Protein AF-A0AAD8BLK5-F1 (afdb_monomer)

Sequence (125 aa):
MAVFIKQGLNSSINISFFTIAMSDMLRIVCIQWANICFNPYIDNAGAPIYFTDLYGITGALTSGFACRVTLWVIVYITAERCLCILFPLTIKNIITPIRSKIIIVMINAMNSLTLIPEYSTMYLT

pLDDT: mean 73.67, std 8.41, range [49.0, 87.31]

Solvent-accessible surface area (backbone atoms only — not comparable to full-atom values): 6921 Å² total; per-residue (Å²): 107,71,65,48,64,73,69,43,72,78,40,56,65,48,46,51,52,45,50,37,56,50,26,52,51,53,28,52,52,24,51,54,50,42,58,57,46,72,31,73,73,54,72,71,64,71,61,99,62,65,40,65,61,53,32,49,65,64,20,50,50,50,29,52,49,26,51,50,53,36,51,56,51,50,52,50,52,51,51,52,52,55,43,42,73,75,38,58,80,58,37,77,73,67,70,41,52,67,56,50,51,52,50,52,49,48,53,50,54,54,54,56,57,59,46,54,60,58,54,49,57,71,75,74,109

Radius of gyration: 18.88 Å; Cα contacts (8 Å, |Δi|>4): 81; chains: 1; bounding box: 43×29×54 Å

Organism: Biomphalaria pfeifferi (NCBI:txid112525)

Secondary structure (DSSP, 8-state):
-HHHHHT-TTSHHHHHHHHHHHHHHHHHHHHHHHHHHT-HHHHTTT-SS-HHHHHIIIIIHHHHHHHHHHHHHHHHHHHHHHHHHH-HHHHHHH--HHHHHHHHHHHHHHHHHHHHHHHHHHH--

Structure (mmCIF, N/CA/C/O backbone):
data_AF-A0AAD8BLK5-F1
#
_entry.id   AF-A0AAD8BLK5-F1
#
loop_
_atom_site.group_PDB
_atom_site.id
_atom_site.type_symbol
_atom_site.label_atom_id
_atom_site.label_alt_id
_atom_site.label_comp_id
_atom_site.label_asym_id
_atom_site.label_entity_id
_atom_site.label_seq_id
_atom_site.pdbx_PDB_ins_code
_atom_site.Cartn_x
_atom_site.Cartn_y
_atom_site.Cartn_z
_atom_site.occupancy
_atom_site.B_iso_or_equiv
_atom_site.auth_seq_id
_atom_site.auth_comp_id
_atom_site.auth_asym_id
_atom_site.auth_atom_id
_atom_site.pdbx_PDB_model_num
ATOM 1 N N . MET A 1 1 ? 4.068 -10.003 8.527 1.00 63.53 1 MET A N 1
ATOM 2 C CA . MET A 1 1 ? 2.727 -10.535 8.170 1.00 63.53 1 MET A CA 1
ATOM 3 C C . MET A 1 1 ? 2.309 -11.754 8.985 1.00 63.53 1 MET A C 1
ATOM 5 O O . MET A 1 1 ? 1.247 -11.695 9.588 1.00 63.53 1 MET A O 1
ATOM 9 N N . ALA A 1 2 ? 3.115 -12.825 9.056 1.00 74.81 2 ALA A N 1
ATOM 10 C CA . ALA A 1 2 ? 2.753 -14.061 9.773 1.00 74.81 2 ALA A CA 1
ATOM 11 C C . ALA A 1 2 ? 2.349 -13.840 11.245 1.00 74.81 2 ALA A C 1
ATOM 13 O O . ALA A 1 2 ? 1.409 -14.463 11.726 1.00 74.81 2 ALA A O 1
ATOM 14 N N . VAL A 1 3 ? 2.996 -12.895 11.937 1.00 78.00 3 VAL A N 1
ATOM 15 C CA . VAL A 1 3 ? 2.661 -12.521 13.323 1.00 78.00 3 VAL A CA 1
ATOM 16 C C . VAL A 1 3 ? 1.255 -11.917 13.439 1.00 78.00 3 VAL A C 1
ATOM 18 O O . VAL A 1 3 ? 0.513 -12.307 14.332 1.00 78.00 3 VAL A O 1
ATOM 21 N N . PHE A 1 4 ? 0.850 -11.043 12.510 1.00 71.19 4 PHE A N 1
ATOM 22 C CA . PHE A 1 4 ? -0.489 -10.431 12.506 1.00 71.19 4 PHE A CA 1
ATOM 23 C C . PHE A 1 4 ? -1.594 -11.443 12.189 1.00 71.19 4 PHE A C 1
ATOM 25 O O . PHE A 1 4 ? -2.674 -11.377 12.770 1.00 71.19 4 PHE A O 1
ATOM 32 N N . ILE A 1 5 ? -1.309 -12.413 11.313 1.00 70.81 5 ILE A N 1
ATOM 33 C CA . ILE A 1 5 ? -2.216 -13.538 11.045 1.00 70.81 5 ILE A CA 1
ATOM 34 C C . ILE A 1 5 ? -2.361 -14.394 12.311 1.00 70.81 5 ILE A C 1
ATOM 36 O O . ILE A 1 5 ? -3.472 -14.755 12.690 1.00 70.81 5 ILE A O 1
ATOM 40 N N . LYS A 1 6 ? -1.251 -14.653 13.014 1.00 74.69 6 LYS A N 1
ATOM 41 C CA . LYS A 1 6 ? -1.220 -15.456 14.245 1.00 74.69 6 LYS A CA 1
ATOM 42 C C . LYS A 1 6 ? -1.851 -14.750 15.456 1.00 74.69 6 LYS A C 1
ATOM 44 O O . LYS A 1 6 ? -2.404 -15.421 16.317 1.00 74.69 6 LYS A O 1
ATOM 49 N N . GLN A 1 7 ? -1.807 -13.417 15.516 1.00 71.81 7 GLN A N 1
ATOM 50 C CA . GLN A 1 7 ? -2.476 -12.598 16.541 1.00 71.81 7 GLN A CA 1
ATOM 51 C C . GLN A 1 7 ? -3.997 -12.494 16.352 1.00 71.81 7 GLN A C 1
ATOM 53 O O . GLN A 1 7 ? -4.692 -12.036 17.257 1.00 71.81 7 GLN A O 1
ATOM 58 N N . GLY A 1 8 ? -4.520 -12.912 15.197 1.00 62.94 8 GLY A N 1
ATOM 59 C CA . GLY A 1 8 ? -5.918 -12.739 14.835 1.00 62.94 8 GLY A CA 1
ATOM 60 C C . GLY A 1 8 ? -6.210 -11.307 14.379 1.00 62.94 8 GLY A C 1
ATOM 61 O O . GLY A 1 8 ? -5.940 -10.320 15.070 1.00 62.94 8 GLY A O 1
ATOM 62 N N . LEU A 1 9 ? -6.828 -11.185 13.204 1.00 64.56 9 LEU A N 1
ATOM 63 C CA . LEU A 1 9 ? -7.323 -9.930 12.621 1.00 64.56 9 LEU A CA 1
ATOM 64 C C . LEU A 1 9 ? -8.605 -9.441 13.331 1.00 64.56 9 LEU A C 1
ATOM 66 O O . LEU A 1 9 ? -9.556 -9.005 12.692 1.00 64.56 9 LEU A O 1
ATOM 70 N N . ASN A 1 10 ? -8.649 -9.556 14.658 1.00 63.22 10 ASN A N 1
ATOM 71 C CA . ASN A 1 10 ? -9.826 -9.261 15.478 1.00 63.22 10 ASN A CA 1
ATOM 72 C C . ASN A 1 10 ? -9.903 -7.795 15.926 1.00 63.22 10 ASN A C 1
ATOM 74 O O . ASN A 1 10 ? -10.942 -7.359 16.409 1.00 63.22 10 ASN A O 1
ATOM 78 N N . SER A 1 11 ? -8.825 -7.026 15.751 1.00 71.69 11 SER A N 1
ATOM 79 C CA . SER A 1 11 ? -8.777 -5.598 16.077 1.00 71.69 11 SER A CA 1
ATOM 80 C C . SER A 1 11 ? -8.580 -4.752 14.819 1.00 71.69 11 SER A C 1
ATOM 82 O O . SER A 1 11 ? -7.782 -5.119 13.951 1.00 71.69 11 SER A O 1
ATOM 84 N N . SER A 1 12 ? -9.271 -3.604 14.749 1.00 72.88 12 SER A N 1
ATOM 85 C CA . SER A 1 12 ? -9.146 -2.594 13.675 1.00 72.88 12 SER A CA 1
ATOM 86 C C . SER A 1 12 ? -7.677 -2.235 13.409 1.00 72.88 12 SER A C 1
ATOM 88 O O . SER A 1 12 ? -7.223 -2.197 12.263 1.00 72.88 12 SER A O 1
ATOM 90 N N . ILE A 1 13 ? -6.892 -2.105 14.482 1.00 78.31 13 ILE A N 1
ATOM 91 C CA . ILE A 1 13 ? -5.460 -1.790 14.444 1.00 78.31 13 ILE A CA 1
ATOM 92 C C . ILE A 1 13 ? -4.641 -2.901 13.783 1.00 78.31 13 ILE A C 1
ATOM 94 O O . ILE A 1 13 ? -3.807 -2.613 12.928 1.00 78.31 13 ILE A O 1
ATOM 98 N N . ASN A 1 14 ? -4.886 -4.168 14.131 1.00 80.12 14 ASN A N 1
ATOM 99 C CA . ASN A 1 14 ? -4.150 -5.291 13.542 1.00 80.12 14 ASN A CA 1
ATOM 100 C C . ASN A 1 14 ? -4.440 -5.424 12.044 1.00 80.12 14 ASN A C 1
ATOM 102 O O . ASN A 1 14 ? -3.525 -5.694 11.270 1.00 80.12 14 ASN A O 1
ATOM 106 N N . ILE A 1 15 ? -5.693 -5.202 11.626 1.00 80.06 15 ILE A N 1
ATOM 107 C CA . ILE A 1 15 ? -6.077 -5.193 10.206 1.00 80.06 15 ILE A CA 1
ATOM 108 C C . ILE A 1 15 ? -5.375 -4.048 9.470 1.00 80.06 15 ILE A C 1
ATOM 110 O O . ILE A 1 15 ? -4.824 -4.249 8.385 1.00 80.06 15 ILE A O 1
ATOM 114 N N . SER A 1 16 ? -5.361 -2.856 10.065 1.00 82.12 16 SER A N 1
ATOM 115 C CA . SER A 1 16 ? -4.750 -1.674 9.457 1.00 82.12 16 SER A CA 1
ATOM 116 C C . SER A 1 16 ? -3.229 -1.826 9.333 1.00 82.12 16 SER A C 1
ATOM 118 O O . SER A 1 16 ? -2.678 -1.603 8.257 1.00 82.12 16 SER A O 1
ATOM 120 N N . PHE A 1 17 ? -2.545 -2.319 10.372 1.00 82.12 17 PHE A N 1
ATOM 121 C CA . PHE A 1 17 ? -1.109 -2.616 10.308 1.00 82.12 17 PHE A CA 1
ATOM 122 C C . PHE A 1 17 ? -0.770 -3.736 9.328 1.00 82.12 17 PHE A C 1
ATOM 124 O O . PHE A 1 17 ? 0.234 -3.648 8.625 1.00 82.12 17 PHE A O 1
ATOM 131 N N . PHE A 1 18 ? -1.608 -4.769 9.238 1.00 83.50 18 PHE A N 1
ATOM 132 C CA . PHE A 1 18 ? -1.441 -5.807 8.226 1.00 83.50 18 PHE A CA 1
ATOM 133 C C . PHE A 1 18 ? -1.546 -5.230 6.806 1.00 83.50 18 PHE A C 1
ATOM 135 O O . PHE A 1 18 ? -0.726 -5.557 5.952 1.00 83.50 18 PHE A O 1
ATOM 142 N N . THR A 1 19 ? -2.506 -4.328 6.578 1.00 81.00 19 THR A N 1
ATOM 143 C CA . THR A 1 19 ? -2.719 -3.658 5.284 1.00 81.00 19 THR A CA 1
ATOM 144 C C . THR A 1 19 ? -1.536 -2.764 4.901 1.00 81.00 19 THR A C 1
ATOM 146 O O . THR A 1 19 ? -1.078 -2.811 3.758 1.00 81.00 19 THR A O 1
ATOM 149 N N . ILE A 1 20 ? -0.990 -2.001 5.856 1.00 85.00 20 ILE A N 1
ATOM 150 C CA . ILE A 1 20 ? 0.228 -1.198 5.649 1.00 85.00 20 ILE A CA 1
ATOM 151 C C . ILE A 1 20 ? 1.408 -2.105 5.301 1.00 85.00 20 ILE A C 1
ATOM 153 O O . ILE A 1 20 ? 2.041 -1.913 4.268 1.00 85.00 20 ILE A O 1
ATOM 157 N N . ALA A 1 21 ? 1.650 -3.153 6.095 1.00 86.81 21 ALA A N 1
ATOM 158 C CA . ALA A 1 21 ? 2.750 -4.082 5.846 1.00 86.81 21 ALA A CA 1
ATOM 159 C C . ALA A 1 21 ? 2.645 -4.763 4.468 1.00 86.81 21 ALA A C 1
ATOM 161 O O . ALA A 1 21 ? 3.662 -5.062 3.845 1.00 86.81 21 ALA A O 1
ATOM 162 N N . MET A 1 22 ? 1.423 -5.007 3.984 1.00 85.31 22 MET A N 1
ATOM 163 C CA . MET A 1 22 ? 1.182 -5.541 2.643 1.00 85.31 22 MET A CA 1
ATOM 164 C C . MET A 1 22 ? 1.475 -4.549 1.532 1.00 85.31 22 MET A C 1
ATOM 166 O O . MET A 1 22 ? 2.121 -4.913 0.550 1.00 85.31 22 MET A O 1
ATOM 170 N N . SER A 1 23 ? 1.072 -3.299 1.720 1.00 83.94 23 SER A N 1
ATOM 171 C CA . SER A 1 23 ? 1.349 -2.221 0.774 1.00 83.94 23 SER A CA 1
ATOM 172 C C . SER A 1 23 ? 2.855 -1.932 0.685 1.00 83.94 23 SER A C 1
ATOM 174 O O . SER A 1 23 ? 3.397 -1.815 -0.413 1.00 83.94 23 SER A O 1
ATOM 176 N N . ASP A 1 24 ? 3.565 -1.925 1.816 1.00 86.50 24 ASP A N 1
ATOM 177 C CA . ASP A 1 24 ? 5.020 -1.726 1.847 1.00 86.50 24 ASP A CA 1
ATOM 178 C C . ASP A 1 24 ? 5.786 -2.876 1.187 1.00 86.50 24 ASP A C 1
ATOM 180 O O . ASP A 1 24 ? 6.725 -2.641 0.426 1.00 86.50 24 ASP A O 1
ATOM 184 N N . MET A 1 25 ? 5.371 -4.125 1.416 1.00 87.31 25 MET A N 1
ATOM 185 C CA . MET A 1 25 ? 5.989 -5.274 0.752 1.00 87.31 25 MET A CA 1
ATOM 186 C C . MET A 1 25 ? 5.813 -5.197 -0.770 1.00 87.31 25 MET A C 1
ATOM 188 O O . MET A 1 25 ? 6.781 -5.390 -1.505 1.00 87.31 25 MET A O 1
ATOM 192 N N . LEU A 1 26 ? 4.609 -4.856 -1.243 1.00 84.88 26 LEU A N 1
ATOM 193 C CA . LEU A 1 26 ? 4.339 -4.658 -2.669 1.00 84.88 26 LEU A CA 1
ATOM 194 C C . LEU A 1 26 ? 5.226 -3.554 -3.257 1.00 84.88 26 LEU A C 1
ATOM 196 O O . LEU A 1 26 ? 5.813 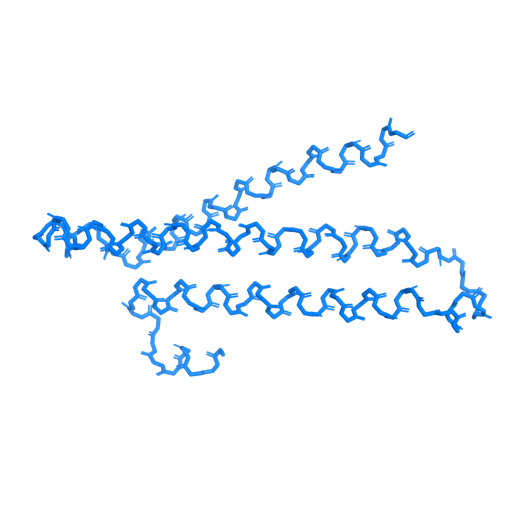-3.729 -4.325 1.00 84.88 26 LEU A O 1
ATOM 200 N N . ARG A 1 27 ? 5.384 -2.441 -2.537 1.00 82.38 27 ARG A N 1
ATOM 201 C CA . ARG A 1 27 ? 6.252 -1.336 -2.946 1.00 82.38 27 ARG A CA 1
ATOM 202 C C . ARG A 1 27 ? 7.718 -1.767 -3.054 1.00 82.38 27 ARG A C 1
ATOM 204 O O . ARG A 1 27 ? 8.369 -1.415 -4.034 1.00 82.38 27 ARG A O 1
ATOM 211 N N . ILE A 1 28 ? 8.234 -2.536 -2.093 1.00 86.94 28 ILE A N 1
ATOM 212 C CA . ILE A 1 28 ? 9.609 -3.062 -2.145 1.00 86.94 28 ILE A CA 1
ATOM 213 C C . ILE A 1 28 ? 9.793 -3.955 -3.374 1.00 86.94 28 ILE A C 1
ATOM 215 O O . ILE A 1 28 ? 10.777 -3.793 -4.090 1.00 86.94 28 ILE A O 1
ATOM 219 N N . VAL A 1 29 ? 8.840 -4.846 -3.662 1.00 86.62 29 VAL A N 1
ATOM 220 C CA . VAL A 1 29 ? 8.885 -5.705 -4.858 1.00 86.62 29 VAL A CA 1
ATOM 221 C 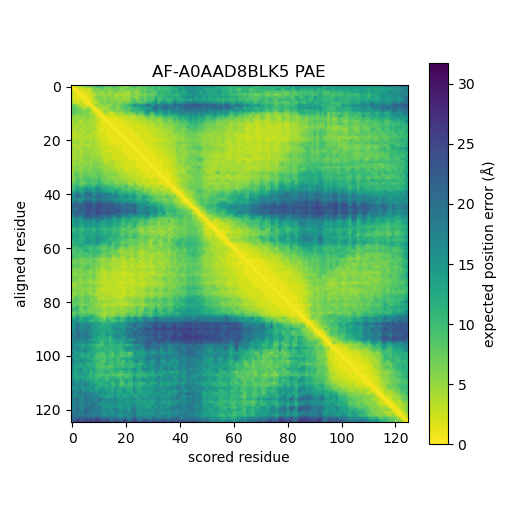C . VAL A 1 29 ? 8.900 -4.868 -6.142 1.00 86.62 29 VAL A C 1
ATOM 223 O O . VAL A 1 29 ? 9.719 -5.125 -7.020 1.00 86.62 29 VAL A O 1
ATOM 226 N N . CYS A 1 30 ? 8.076 -3.819 -6.231 1.00 83.69 30 CYS A N 1
ATOM 227 C CA . CYS A 1 30 ? 8.066 -2.908 -7.384 1.00 83.69 30 CYS A CA 1
ATOM 228 C C . CYS A 1 30 ? 9.394 -2.153 -7.549 1.00 83.69 30 CYS A C 1
ATOM 230 O O . CYS A 1 30 ? 9.860 -1.950 -8.665 1.00 83.69 30 CYS A O 1
ATOM 232 N N . ILE A 1 31 ? 10.033 -1.760 -6.445 1.00 83.00 31 ILE A N 1
ATOM 233 C CA . ILE A 1 31 ? 11.348 -1.107 -6.468 1.00 83.00 31 ILE A CA 1
ATOM 234 C C . ILE A 1 31 ? 12.440 -2.092 -6.898 1.00 83.00 31 ILE A C 1
ATOM 236 O O . ILE A 1 31 ? 13.325 -1.729 -7.668 1.00 83.00 31 ILE A O 1
ATOM 240 N N . GLN A 1 32 ? 12.396 -3.347 -6.450 1.00 84.88 32 GLN A N 1
ATOM 241 C CA . GLN A 1 32 ? 13.327 -4.374 -6.932 1.00 84.88 32 GLN A CA 1
ATOM 242 C C . GLN A 1 32 ? 13.131 -4.642 -8.428 1.00 84.88 32 GLN A C 1
ATOM 244 O O . GLN A 1 32 ? 14.106 -4.740 -9.167 1.00 84.88 32 GLN A O 1
ATOM 249 N N . TRP A 1 33 ? 11.882 -4.651 -8.894 1.00 82.81 33 TRP A N 1
ATOM 250 C CA . TRP A 1 33 ? 11.568 -4.714 -10.318 1.00 82.81 33 TRP A CA 1
ATOM 251 C C . TRP A 1 33 ? 12.134 -3.520 -11.102 1.00 82.81 33 TRP A C 1
ATOM 253 O O . TRP A 1 33 ? 12.688 -3.716 -12.180 1.00 82.81 33 TRP A O 1
ATOM 263 N N . ALA A 1 34 ? 12.101 -2.309 -10.531 1.00 79.94 34 ALA A N 1
ATOM 264 C CA . ALA A 1 34 ? 12.761 -1.131 -11.103 1.00 79.94 34 ALA A CA 1
ATOM 265 C C . ALA A 1 34 ? 14.264 -1.357 -11.301 1.00 79.94 34 ALA A C 1
ATOM 267 O O . ALA A 1 34 ? 14.797 -1.097 -12.373 1.00 79.94 34 ALA A O 1
ATOM 268 N N . ASN A 1 35 ? 14.942 -1.877 -10.274 1.00 81.19 35 ASN A N 1
ATOM 269 C CA . ASN A 1 35 ? 16.382 -2.137 -10.329 1.00 81.19 35 ASN A CA 1
ATOM 270 C C . ASN A 1 35 ? 16.743 -3.150 -11.422 1.00 81.19 35 ASN A C 1
ATOM 272 O O . ASN A 1 35 ? 17.803 -3.037 -12.027 1.00 81.19 35 ASN A O 1
ATOM 276 N N . ILE A 1 36 ? 15.860 -4.117 -11.690 1.00 80.56 36 ILE A N 1
ATOM 277 C CA . ILE A 1 36 ? 16.017 -5.052 -12.806 1.00 80.56 36 ILE A CA 1
ATOM 278 C C . ILE A 1 36 ? 15.797 -4.314 -14.132 1.00 80.56 36 ILE A C 1
ATOM 280 O O . ILE A 1 36 ? 16.665 -4.371 -14.992 1.00 80.56 36 ILE A O 1
ATOM 284 N N . CYS A 1 37 ? 14.698 -3.572 -14.290 1.00 75.75 37 CYS A N 1
ATOM 285 C CA . CYS A 1 37 ? 14.360 -2.892 -15.548 1.00 75.75 37 CYS A CA 1
ATOM 286 C C . CYS A 1 37 ? 15.372 -1.815 -15.969 1.00 75.75 37 CYS A C 1
ATOM 288 O O . CYS A 1 37 ? 15.610 -1.650 -17.158 1.00 75.75 37 CYS A O 1
ATOM 290 N N . PHE A 1 38 ? 15.983 -1.105 -15.017 1.00 74.69 38 PHE A N 1
ATOM 291 C CA . PHE A 1 38 ? 17.012 -0.087 -15.281 1.00 74.69 38 PHE A CA 1
ATOM 292 C C . PHE A 1 38 ? 18.440 -0.650 -15.314 1.00 74.69 38 PHE A C 1
ATOM 294 O O . PHE A 1 38 ? 19.411 0.109 -15.330 1.00 74.69 38 PHE A O 1
ATOM 301 N N . ASN A 1 39 ? 18.601 -1.973 -15.291 1.00 78.19 39 ASN A N 1
ATOM 302 C CA . ASN A 1 39 ? 19.916 -2.589 -15.331 1.00 78.19 39 ASN A CA 1
ATOM 303 C C . ASN A 1 39 ? 20.506 -2.522 -16.759 1.00 78.19 39 ASN A C 1
ATOM 305 O O . ASN A 1 39 ? 19.943 -3.133 -17.672 1.00 78.19 39 ASN A O 1
ATOM 309 N N . PRO A 1 40 ? 21.676 -1.882 -16.971 1.00 71.56 40 PRO A N 1
ATOM 310 C CA . PRO A 1 40 ? 22.284 -1.720 -18.297 1.00 71.56 40 PRO A CA 1
ATOM 311 C C . PRO A 1 40 ? 22.643 -3.042 -18.993 1.00 71.56 40 PRO A C 1
ATOM 313 O O . PRO A 1 40 ? 22.811 -3.079 -20.209 1.00 71.56 40 PRO A O 1
ATOM 316 N N . TYR A 1 41 ? 22.755 -4.154 -18.259 1.00 70.25 41 TYR A N 1
ATOM 317 C CA . TYR A 1 41 ? 22.988 -5.471 -18.863 1.00 70.25 41 TYR A CA 1
ATOM 318 C C . TYR A 1 41 ? 21.761 -6.025 -19.601 1.00 70.25 41 TYR A C 1
ATOM 320 O O . TYR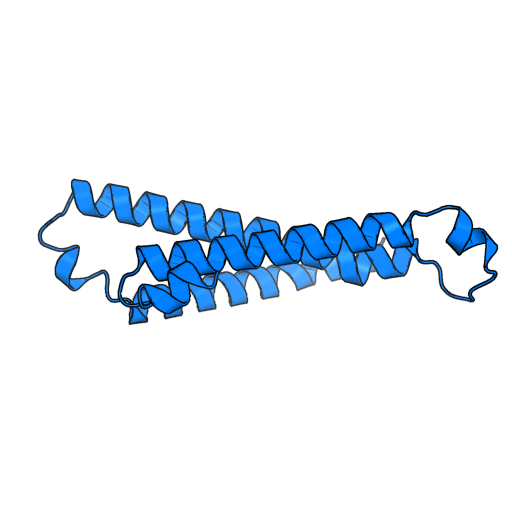 A 1 41 ? 21.917 -6.884 -20.466 1.00 70.25 41 TYR A O 1
ATOM 328 N N . ILE A 1 42 ? 20.558 -5.539 -19.284 1.00 67.62 42 ILE A N 1
ATOM 329 C CA . ILE A 1 42 ? 19.308 -6.012 -19.890 1.00 67.62 42 ILE A CA 1
ATOM 330 C C . ILE A 1 42 ? 19.028 -5.291 -21.214 1.00 67.62 42 ILE A C 1
ATOM 332 O O . ILE A 1 42 ? 18.604 -5.937 -22.170 1.00 67.62 42 ILE A O 1
ATOM 336 N N . ASP A 1 43 ? 19.374 -4.007 -21.324 1.00 63.69 43 ASP A N 1
ATOM 337 C CA . ASP A 1 43 ? 19.337 -3.279 -22.605 1.00 63.69 43 ASP A CA 1
ATOM 338 C C . ASP A 1 43 ? 20.281 -3.901 -23.646 1.00 63.69 43 ASP A C 1
ATOM 340 O O . ASP A 1 43 ? 19.974 -3.963 -24.835 1.00 63.69 43 ASP A O 1
ATOM 344 N N . ASN A 1 44 ? 21.408 -4.456 -23.192 1.00 64.12 44 ASN A N 1
ATOM 345 C CA . ASN A 1 44 ? 22.356 -5.167 -24.050 1.00 64.12 44 ASN A CA 1
ATOM 346 C C . ASN A 1 44 ? 21.892 -6.582 -24.453 1.00 64.12 44 ASN A C 1
ATOM 348 O O . ASN A 1 44 ? 22.529 -7.209 -25.297 1.00 64.12 44 ASN A O 1
ATOM 352 N N . ALA A 1 45 ? 20.799 -7.100 -23.879 1.00 66.00 45 ALA A N 1
ATOM 353 C CA . ALA A 1 45 ? 20.290 -8.443 -24.172 1.00 66.00 45 ALA A CA 1
ATOM 354 C C . ALA A 1 45 ? 19.461 -8.520 -25.472 1.00 66.00 45 ALA A C 1
ATOM 356 O O . ALA A 1 45 ? 19.014 -9.604 -25.844 1.00 66.00 45 ALA A O 1
ATOM 357 N N . GLY A 1 46 ? 19.253 -7.396 -26.174 1.00 63.88 46 GLY A N 1
ATOM 358 C CA . GLY A 1 46 ? 18.574 -7.363 -27.476 1.00 63.88 46 GLY A CA 1
ATOM 359 C C . GLY A 1 46 ? 17.084 -7.717 -27.418 1.00 63.88 46 GLY A C 1
ATOM 360 O O . GLY A 1 46 ? 16.516 -8.168 -28.413 1.00 63.88 46 GLY A O 1
ATOM 361 N N . ALA A 1 47 ? 16.446 -7.557 -26.256 1.00 68.19 47 ALA A N 1
ATOM 362 C CA . ALA A 1 47 ? 15.022 -7.821 -26.112 1.00 68.19 47 ALA A CA 1
ATOM 363 C C . ALA A 1 47 ? 14.194 -6.804 -26.927 1.00 68.19 47 ALA A C 1
ATOM 365 O O . ALA A 1 47 ? 14.508 -5.615 -26.920 1.00 68.19 47 ALA A O 1
ATOM 366 N N . PRO A 1 48 ? 13.094 -7.224 -27.577 1.00 65.69 48 PRO A N 1
ATOM 367 C CA . PRO A 1 48 ? 12.252 -6.347 -28.396 1.00 65.69 48 PRO A CA 1
ATOM 368 C C . PRO A 1 48 ? 11.358 -5.398 -27.574 1.00 65.69 48 PRO A C 1
ATOM 370 O O . PRO A 1 48 ? 10.420 -4.820 -28.118 1.00 65.69 48 PRO A O 1
ATOM 373 N N . ILE A 1 49 ? 11.591 -5.273 -26.263 1.00 64.75 49 ILE A N 1
ATOM 374 C CA . ILE A 1 49 ? 10.724 -4.541 -25.339 1.00 64.75 49 ILE A CA 1
ATOM 375 C C . ILE A 1 49 ? 11.559 -3.521 -24.570 1.00 64.75 49 ILE A C 1
ATOM 377 O O . ILE A 1 49 ? 12.538 -3.887 -23.922 1.00 64.75 49 ILE A O 1
ATOM 381 N N . TYR A 1 50 ? 11.140 -2.256 -24.599 1.00 70.62 50 TYR A N 1
ATOM 382 C CA . TYR A 1 50 ? 11.724 -1.209 -23.768 1.00 70.62 50 TYR A CA 1
ATOM 383 C C . TYR A 1 50 ? 11.328 -1.445 -22.306 1.00 70.62 50 TYR A C 1
ATOM 385 O O . TYR A 1 50 ? 10.180 -1.233 -21.905 1.00 70.62 50 TYR A O 1
ATOM 393 N N . PHE A 1 51 ? 12.281 -1.908 -21.494 1.00 71.31 51 PHE A N 1
ATOM 394 C CA . PHE A 1 51 ? 12.049 -2.209 -20.076 1.00 71.31 51 PHE A CA 1
ATOM 395 C C . PHE A 1 51 ? 11.625 -0.976 -19.267 1.00 71.31 51 PHE A C 1
ATOM 397 O O . PHE A 1 51 ? 10.914 -1.111 -18.272 1.00 71.31 51 PHE A O 1
ATOM 404 N N . THR A 1 52 ? 11.983 0.223 -19.728 1.00 68.19 52 THR A N 1
ATOM 405 C CA . THR A 1 52 ? 11.559 1.505 -19.151 1.00 68.19 52 THR A CA 1
ATOM 406 C C . THR A 1 52 ? 10.043 1.712 -19.228 1.00 68.19 52 THR A C 1
ATOM 408 O O . THR A 1 52 ? 9.428 2.070 -18.223 1.00 68.19 52 THR A O 1
ATOM 411 N N . ASP A 1 53 ? 9.416 1.412 -20.370 1.00 69.88 53 ASP A N 1
ATOM 412 C CA . ASP A 1 53 ? 7.960 1.537 -20.546 1.00 69.88 53 ASP A CA 1
ATOM 413 C C . ASP A 1 53 ? 7.214 0.445 -19.776 1.00 69.88 53 ASP A C 1
ATOM 415 O O . ASP A 1 53 ? 6.210 0.700 -19.104 1.00 69.88 53 ASP A O 1
ATOM 419 N N . LEU A 1 54 ? 7.764 -0.775 -19.793 1.00 72.94 54 LEU A N 1
ATOM 420 C CA . LEU A 1 54 ? 7.286 -1.880 -18.964 1.00 72.94 54 LEU A CA 1
ATOM 421 C C . LEU A 1 54 ? 7.292 -1.491 -17.484 1.00 72.94 54 LEU A C 1
ATOM 423 O O . LEU A 1 54 ? 6.310 -1.739 -16.782 1.00 72.94 54 LEU A O 1
ATOM 427 N N . TYR A 1 55 ? 8.359 -0.851 -17.004 1.00 75.31 55 TYR A N 1
ATOM 428 C CA . TYR A 1 55 ? 8.449 -0.370 -15.632 1.00 75.31 55 TYR A CA 1
ATOM 429 C C . TYR A 1 55 ? 7.452 0.755 -15.336 1.00 75.31 55 TYR A C 1
ATOM 431 O O . TYR A 1 55 ? 6.850 0.746 -14.261 1.00 75.31 55 TYR A O 1
ATOM 439 N N . GLY A 1 56 ? 7.228 1.685 -16.268 1.00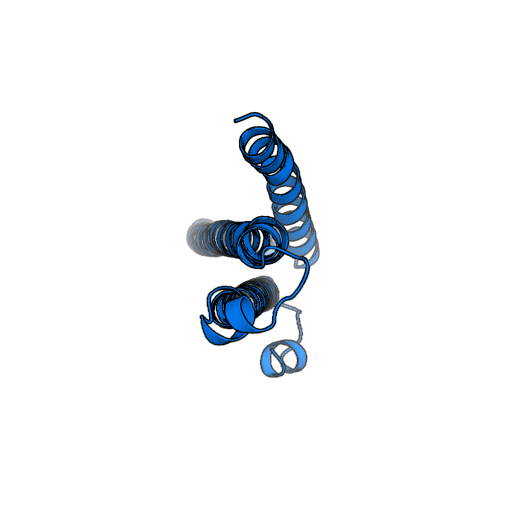 69.75 56 GLY A N 1
ATOM 440 C CA . GLY A 1 56 ? 6.225 2.741 -16.117 1.00 69.75 56 GLY A CA 1
ATOM 441 C C . GLY A 1 56 ? 4.846 2.172 -15.769 1.00 69.75 56 GLY A C 1
ATOM 442 O O . GLY A 1 56 ? 4.235 2.569 -14.775 1.00 69.75 56 GLY A O 1
ATOM 443 N N . ILE A 1 57 ? 4.418 1.151 -16.515 1.00 68.44 57 ILE A N 1
ATOM 444 C CA . ILE A 1 57 ? 3.109 0.507 -16.346 1.00 68.44 57 ILE A CA 1
ATOM 445 C C . ILE A 1 57 ? 3.082 -0.415 -15.120 1.00 68.44 57 ILE A C 1
ATOM 447 O O . ILE A 1 57 ? 2.144 -0.388 -14.327 1.00 68.44 57 ILE A O 1
ATOM 451 N N . THR A 1 58 ? 4.107 -1.253 -14.951 1.00 71.69 58 THR A N 1
ATOM 452 C CA . THR A 1 58 ? 4.070 -2.353 -13.970 1.00 71.69 58 THR A CA 1
ATOM 453 C C . THR A 1 58 ? 4.649 -1.990 -12.606 1.00 71.69 58 THR A C 1
ATOM 455 O O . THR A 1 58 ? 4.181 -2.501 -11.589 1.00 71.69 58 THR A O 1
ATOM 458 N N . GLY A 1 59 ? 5.645 -1.106 -12.552 1.00 72.75 59 GLY A N 1
ATOM 459 C CA . GLY A 1 59 ? 6.375 -0.755 -11.334 1.00 72.75 59 GLY A CA 1
ATOM 460 C C . GLY A 1 59 ? 6.044 0.635 -10.796 1.00 72.75 59 GLY A C 1
ATOM 461 O O . GLY A 1 59 ? 5.748 0.776 -9.606 1.00 72.75 59 GLY A O 1
ATOM 462 N N . ALA A 1 60 ? 6.058 1.665 -11.644 1.00 72.50 60 ALA A N 1
ATOM 463 C CA . ALA A 1 60 ? 5.846 3.046 -11.207 1.00 72.50 60 ALA A CA 1
ATOM 464 C C . ALA A 1 60 ? 4.397 3.284 -10.747 1.00 72.50 60 ALA A C 1
ATOM 466 O O . ALA A 1 60 ? 4.176 3.742 -9.625 1.00 72.50 60 ALA A O 1
ATOM 467 N N . LEU A 1 61 ? 3.413 2.871 -11.549 1.00 72.38 61 LEU A N 1
ATOM 468 C CA . LEU A 1 61 ? 1.992 2.963 -11.193 1.00 72.38 61 LEU A CA 1
ATOM 469 C C . LEU A 1 61 ? 1.648 2.122 -9.954 1.00 72.38 61 LEU A C 1
ATOM 471 O O . LEU A 1 61 ? 1.017 2.613 -9.016 1.00 72.38 61 LEU A O 1
ATOM 475 N N . THR A 1 62 ? 2.129 0.878 -9.893 1.00 75.88 62 THR A N 1
ATOM 476 C CA . THR A 1 62 ? 1.870 -0.029 -8.761 1.00 75.88 62 THR A CA 1
ATOM 477 C C . THR A 1 62 ? 2.498 0.473 -7.457 1.00 75.88 62 THR A C 1
ATOM 479 O O . THR A 1 62 ? 1.869 0.414 -6.398 1.00 75.88 62 THR A O 1
ATOM 482 N N . SER A 1 63 ? 3.719 1.016 -7.506 1.00 77.50 63 SER A N 1
ATOM 483 C CA . SER A 1 63 ? 4.385 1.582 -6.323 1.00 77.50 63 SER A CA 1
ATOM 484 C C . SER A 1 63 ? 3.750 2.897 -5.858 1.00 77.50 63 SER A C 1
ATOM 486 O O . SER A 1 63 ? 3.603 3.109 -4.650 1.00 77.50 63 SER A O 1
ATOM 488 N N . GLY A 1 64 ? 3.315 3.748 -6.793 1.00 75.94 64 GLY A N 1
ATOM 489 C CA . GLY A 1 64 ? 2.551 4.962 -6.506 1.00 75.94 64 GLY A CA 1
ATOM 490 C C . GLY A 1 64 ? 1.215 4.645 -5.834 1.00 75.94 64 GLY A C 1
ATOM 491 O O . GLY A 1 64 ? 0.894 5.216 -4.790 1.00 75.94 64 GLY A O 1
ATOM 492 N N . PHE A 1 65 ? 0.482 3.665 -6.364 1.00 76.50 65 PHE A N 1
ATOM 493 C CA . PHE A 1 65 ? -0.755 3.164 -5.771 1.00 76.50 65 PHE A CA 1
ATOM 494 C C . PHE A 1 65 ? -0.541 2.632 -4.349 1.00 76.50 65 PHE A C 1
ATOM 496 O O . PHE A 1 65 ? -1.229 3.060 -3.420 1.00 76.50 65 PHE A O 1
ATOM 503 N N . ALA A 1 66 ? 0.456 1.763 -4.152 1.00 77.69 66 ALA A N 1
ATOM 504 C CA . ALA A 1 66 ? 0.784 1.211 -2.839 1.00 77.69 66 ALA A CA 1
ATOM 505 C C . ALA A 1 66 ? 1.119 2.312 -1.815 1.00 77.69 66 ALA A C 1
ATOM 507 O O . ALA A 1 66 ? 0.655 2.267 -0.677 1.00 77.69 66 ALA A O 1
ATOM 508 N N . CYS A 1 67 ? 1.861 3.345 -2.231 1.00 80.56 67 CYS A N 1
ATOM 509 C CA . CYS A 1 67 ? 2.182 4.497 -1.389 1.00 80.56 67 CYS A CA 1
ATOM 510 C C . CYS A 1 67 ? 0.922 5.260 -0.946 1.00 80.56 67 CYS A C 1
ATOM 512 O O . CYS A 1 67 ? 0.758 5.570 0.237 1.00 80.56 67 CYS A O 1
ATOM 514 N N . ARG A 1 68 ? 0.000 5.528 -1.880 1.00 80.56 68 ARG A N 1
ATOM 515 C CA . ARG A 1 68 ? -1.251 6.236 -1.577 1.00 80.56 68 ARG A CA 1
ATOM 516 C C . ARG A 1 68 ? -2.129 5.438 -0.618 1.00 80.56 68 ARG A C 1
ATOM 518 O O . ARG A 1 68 ? -2.643 6.010 0.341 1.00 80.56 68 ARG A O 1
ATOM 525 N N . VAL A 1 69 ? -2.261 4.127 -0.828 1.00 79.00 69 VAL A N 1
ATOM 526 C CA . VAL A 1 69 ? -3.014 3.248 0.079 1.00 79.00 69 VAL A CA 1
ATOM 527 C C . VAL A 1 69 ? -2.438 3.315 1.495 1.00 79.00 69 VAL A C 1
ATOM 529 O O . VAL A 1 69 ? -3.195 3.537 2.440 1.00 79.00 69 VAL A O 1
ATOM 532 N N . THR A 1 70 ? -1.113 3.223 1.656 1.00 83.94 70 THR A N 1
ATOM 533 C CA . THR A 1 70 ? -0.459 3.357 2.968 1.00 83.94 70 THR A CA 1
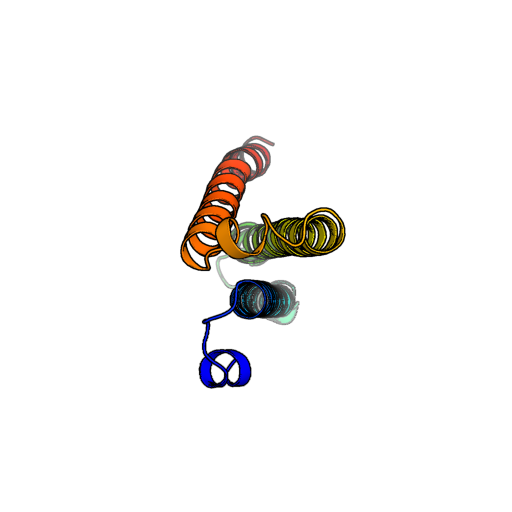ATOM 534 C C . THR A 1 70 ? -0.786 4.693 3.641 1.00 83.94 70 THR A C 1
ATOM 536 O O . THR A 1 70 ? -1.159 4.706 4.814 1.00 83.94 70 THR A O 1
ATOM 539 N N . LEU A 1 71 ? -0.719 5.813 2.912 1.00 84.12 71 LEU A N 1
ATOM 540 C CA . LEU A 1 71 ? -1.025 7.143 3.457 1.00 84.12 71 LEU A CA 1
ATOM 541 C C . LEU A 1 71 ? -2.466 7.247 3.970 1.00 84.12 71 LEU A C 1
ATOM 543 O O . LEU A 1 71 ? -2.688 7.680 5.101 1.00 84.12 71 LEU A O 1
ATOM 547 N N . TRP A 1 72 ? -3.445 6.807 3.178 1.00 82.50 72 TRP A N 1
ATOM 548 C CA . TRP A 1 72 ? -4.853 6.839 3.582 1.00 82.50 72 TRP A CA 1
ATOM 549 C C . TRP A 1 72 ? -5.136 5.940 4.789 1.00 82.50 72 TRP A C 1
ATOM 551 O O . TRP A 1 72 ? -5.903 6.322 5.675 1.00 82.50 72 TRP A O 1
ATOM 561 N N . VAL A 1 73 ? -4.486 4.776 4.872 1.00 82.50 73 VAL A N 1
ATOM 562 C CA . VAL A 1 73 ? -4.608 3.890 6.038 1.00 82.50 73 VAL A CA 1
ATOM 563 C C . VAL A 1 73 ? -3.975 4.525 7.283 1.00 82.50 73 VAL A C 1
ATOM 565 O O . VAL A 1 73 ? -4.556 4.438 8.361 1.00 82.50 73 VAL A O 1
ATOM 568 N N . ILE A 1 74 ? -2.844 5.231 7.165 1.00 86.06 74 ILE A N 1
ATOM 569 C CA . ILE A 1 74 ? -2.233 5.966 8.289 1.00 86.06 74 ILE A CA 1
ATOM 570 C C . ILE A 1 74 ? -3.151 7.088 8.785 1.00 86.06 74 ILE A C 1
ATOM 572 O O . ILE A 1 74 ? -3.341 7.233 9.996 1.00 86.06 74 ILE A O 1
ATOM 576 N N . VAL A 1 75 ? -3.752 7.859 7.873 1.00 85.56 75 VAL A N 1
ATOM 577 C CA . VAL A 1 75 ? -4.731 8.900 8.228 1.00 85.56 75 VAL A CA 1
ATOM 578 C C . VAL A 1 75 ? -5.909 8.280 8.979 1.00 85.56 75 VAL A C 1
ATOM 580 O O . VAL A 1 75 ? -6.291 8.784 10.034 1.00 85.56 75 VAL A O 1
ATOM 583 N N . TYR A 1 76 ? -6.429 7.148 8.495 1.00 82.44 76 TYR A N 1
ATOM 584 C CA . TYR A 1 76 ? -7.504 6.413 9.159 1.00 82.44 76 TYR A CA 1
ATOM 585 C C . TYR A 1 76 ? -7.123 5.964 10.578 1.00 82.44 76 TYR A C 1
ATOM 587 O O . TYR A 1 76 ? -7.863 6.241 11.521 1.00 82.44 76 TYR A O 1
ATOM 595 N N . ILE A 1 77 ? -5.953 5.338 10.754 1.00 83.62 77 ILE A N 1
ATOM 596 C CA . ILE A 1 77 ? -5.462 4.914 12.076 1.00 83.62 77 ILE A CA 1
ATOM 597 C C . ILE A 1 77 ? -5.335 6.122 13.011 1.00 83.62 77 ILE A C 1
ATOM 599 O O . ILE A 1 77 ? -5.730 6.054 14.173 1.00 83.62 77 ILE A O 1
ATOM 603 N N . THR A 1 78 ? -4.789 7.232 12.517 1.00 85.38 78 THR A N 1
ATOM 604 C CA . THR A 1 78 ? -4.565 8.439 13.324 1.00 85.38 78 THR A CA 1
ATOM 605 C C . THR A 1 78 ? -5.894 9.048 13.769 1.00 85.38 78 THR A C 1
ATOM 607 O O . THR A 1 78 ? -6.071 9.336 14.951 1.00 85.38 78 THR A O 1
ATOM 610 N N . ALA A 1 79 ? -6.863 9.157 12.856 1.00 84.62 79 ALA A N 1
ATOM 611 C CA . ALA A 1 79 ? -8.211 9.618 13.170 1.00 84.62 79 ALA A CA 1
ATOM 612 C C . ALA A 1 79 ? -8.911 8.698 14.185 1.00 84.62 79 ALA A C 1
ATOM 614 O O . ALA A 1 79 ? -9.493 9.185 15.154 1.00 84.62 79 ALA A O 1
ATOM 615 N N . GLU A 1 80 ? -8.799 7.375 14.019 1.00 79.94 80 GLU A N 1
ATOM 616 C CA . GLU A 1 80 ? -9.303 6.386 14.979 1.00 79.94 80 GLU A CA 1
ATOM 617 C C . GLU A 1 80 ? -8.714 6.615 16.380 1.00 79.94 80 GLU A C 1
ATOM 619 O O . GLU A 1 80 ? -9.459 6.647 17.361 1.00 79.94 80 GLU A O 1
ATOM 624 N N . ARG A 1 81 ? -7.397 6.833 16.494 1.00 82.31 81 ARG A N 1
ATOM 625 C CA . ARG A 1 81 ? -6.735 7.097 17.782 1.00 82.31 81 ARG A CA 1
ATOM 626 C C . ARG A 1 81 ? -7.169 8.418 18.410 1.00 82.31 81 ARG A C 1
ATOM 628 O O . ARG A 1 81 ? -7.426 8.446 19.611 1.00 82.31 81 ARG A O 1
ATOM 635 N N . CYS A 1 82 ? -7.299 9.484 17.623 1.00 82.69 82 CYS A N 1
ATOM 636 C CA . CYS A 1 82 ? -7.786 10.772 18.117 1.00 82.69 82 CYS A CA 1
ATOM 637 C C . CYS A 1 82 ? -9.227 10.667 18.634 1.00 82.69 82 CYS A C 1
ATOM 639 O O . CYS A 1 82 ? -9.532 11.156 19.720 1.00 82.69 82 CYS A O 1
ATOM 641 N N . LEU A 1 83 ? -10.101 9.971 17.903 1.00 79.12 83 LEU A N 1
ATOM 642 C CA . LEU A 1 83 ? -11.489 9.769 18.310 1.00 79.12 83 LEU A CA 1
ATOM 643 C C . LEU A 1 83 ? -11.609 8.846 19.530 1.00 79.12 83 LEU A C 1
ATOM 645 O O . LEU A 1 83 ? -12.452 9.103 20.385 1.00 79.12 83 LEU A O 1
ATOM 649 N N . CYS A 1 84 ? -10.756 7.822 19.662 1.00 74.94 84 CYS A N 1
ATOM 650 C CA . CYS A 1 84 ? -10.701 6.979 20.864 1.00 74.94 84 CYS A CA 1
ATOM 651 C C . CYS A 1 84 ? -10.4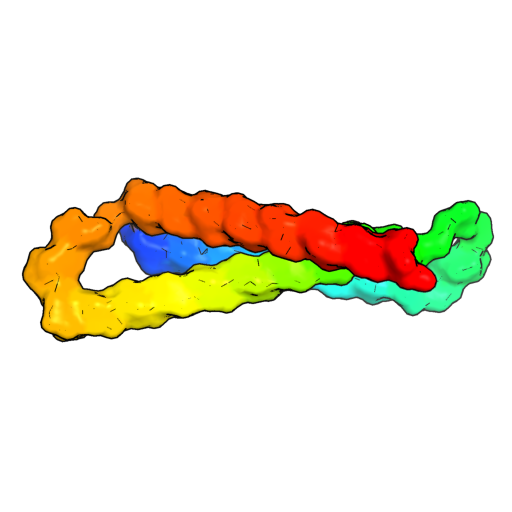35 7.796 22.135 1.00 74.94 84 CYS A C 1
ATOM 653 O O . CYS A 1 84 ? -10.995 7.488 23.184 1.00 74.94 84 CYS A O 1
ATOM 655 N N . ILE A 1 85 ? -9.574 8.815 22.044 1.00 83.06 85 ILE A N 1
ATOM 656 C CA . ILE A 1 85 ? -9.217 9.684 23.173 1.00 83.06 85 ILE A CA 1
ATOM 657 C C . ILE A 1 85 ? -10.337 10.694 23.445 1.00 83.06 85 ILE A C 1
ATOM 659 O O . ILE A 1 85 ? -10.681 10.932 24.600 1.00 83.06 85 ILE A O 1
ATOM 663 N N . LEU A 1 86 ? -10.922 11.269 22.390 1.00 83.62 86 LEU A N 1
ATOM 664 C CA . LEU A 1 86 ? -11.940 12.312 22.506 1.00 83.62 86 LEU A CA 1
ATOM 665 C C . LEU A 1 86 ? -13.316 11.764 22.932 1.00 83.62 86 LEU A C 1
ATOM 667 O O . LEU A 1 86 ? -14.023 12.406 23.703 1.00 83.62 86 LEU A O 1
ATOM 671 N N . PHE A 1 87 ? -13.695 10.572 22.457 1.00 78.88 87 PHE A N 1
ATOM 672 C CA . PHE A 1 87 ? -15.014 9.964 22.674 1.00 78.88 87 PHE A CA 1
ATOM 673 C C . PHE A 1 87 ? -14.924 8.459 23.001 1.00 78.88 87 PHE A C 1
ATOM 675 O O . PHE A 1 87 ? -15.347 7.612 22.204 1.00 78.88 87 PHE A O 1
ATOM 682 N N . PRO A 1 88 ? -14.428 8.089 24.196 1.00 68.56 88 PRO A N 1
ATOM 683 C CA . PRO A 1 88 ? -14.157 6.695 24.561 1.00 68.56 88 PRO A CA 1
ATOM 684 C C . PRO A 1 88 ? -15.411 5.798 24.610 1.00 68.56 88 PRO A C 1
ATOM 686 O O . PRO A 1 88 ? -15.328 4.602 24.327 1.00 68.56 88 PRO A O 1
ATOM 689 N N . LEU A 1 89 ? -16.585 6.358 24.932 1.00 63.81 89 LEU A N 1
ATOM 690 C CA . LEU A 1 89 ? -17.851 5.615 25.059 1.00 63.81 89 LEU A CA 1
ATOM 691 C C . LEU A 1 89 ? -18.472 5.254 23.699 1.00 63.81 89 LEU A C 1
ATOM 693 O O . LEU A 1 89 ? -19.026 4.168 23.537 1.00 63.81 89 LEU A O 1
ATOM 697 N N . THR A 1 90 ? -18.346 6.132 22.703 1.00 63.22 90 THR A N 1
ATOM 698 C CA . THR A 1 90 ? -18.919 5.939 21.361 1.00 63.22 90 THR A CA 1
ATOM 699 C C . THR A 1 90 ? -18.029 5.052 20.489 1.00 63.22 90 THR A C 1
ATOM 701 O O . THR A 1 90 ? -18.523 4.308 19.641 1.00 63.22 90 THR A O 1
ATOM 704 N N . ILE A 1 91 ? -16.713 5.071 20.734 1.00 59.84 91 ILE A N 1
ATOM 705 C CA . ILE A 1 91 ? -15.723 4.329 19.947 1.00 59.84 91 ILE A CA 1
ATOM 706 C C . ILE A 1 91 ? -15.919 2.815 20.015 1.00 59.84 91 ILE A C 1
ATOM 708 O O . ILE A 1 91 ? -15.771 2.125 19.007 1.00 59.84 91 ILE A O 1
ATOM 712 N N . LYS A 1 92 ? -16.319 2.302 21.185 1.00 56.00 92 LYS A N 1
ATOM 713 C CA . LYS A 1 92 ? -16.505 0.865 21.423 1.00 56.00 92 LYS A CA 1
ATOM 714 C C . LYS A 1 92 ? -17.686 0.286 20.633 1.00 56.00 92 LYS A C 1
ATOM 716 O O . LYS A 1 92 ? -17.725 -0.917 20.408 1.00 56.00 92 LYS A O 1
ATOM 721 N N . ASN A 1 93 ? -18.617 1.142 20.200 1.00 56.47 93 ASN A N 1
ATOM 722 C CA . ASN A 1 93 ? -19.777 0.766 19.390 1.00 56.47 93 ASN A CA 1
ATOM 723 C C . ASN A 1 93 ? -19.597 1.122 17.897 1.00 56.47 93 ASN A C 1
ATOM 725 O O . ASN A 1 93 ? -20.141 0.449 17.026 1.00 56.47 93 ASN A O 1
ATOM 729 N N . ILE A 1 94 ? -18.814 2.165 17.586 1.00 60.09 94 ILE A N 1
ATOM 730 C CA . ILE A 1 94 ? -18.583 2.655 16.215 1.00 60.09 94 ILE A CA 1
ATOM 731 C C . ILE A 1 94 ? -17.488 1.866 15.482 1.00 60.09 94 ILE A C 1
ATOM 733 O O . ILE A 1 94 ? -17.638 1.573 14.293 1.00 60.09 94 ILE A O 1
ATOM 737 N N . ILE A 1 95 ? -16.393 1.508 16.159 1.00 62.00 95 ILE A N 1
ATOM 738 C CA . ILE A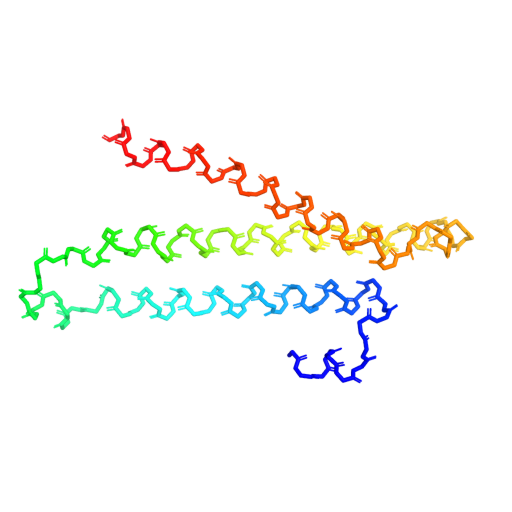 1 95 ? -15.237 0.862 15.523 1.00 62.00 95 ILE A CA 1
ATOM 739 C C . ILE A 1 95 ? -15.401 -0.653 15.589 1.00 62.00 95 ILE A C 1
ATOM 741 O O . ILE A 1 95 ? -14.864 -1.343 16.452 1.00 62.00 95 ILE A O 1
ATOM 745 N N . THR A 1 96 ? -16.185 -1.180 14.652 1.00 65.06 96 THR A N 1
ATOM 746 C CA . THR A 1 96 ? -16.272 -2.618 14.384 1.00 65.06 96 THR A CA 1
ATOM 747 C C . THR A 1 96 ? -15.308 -2.992 13.252 1.00 65.06 96 THR A C 1
ATOM 749 O O . THR A 1 96 ? -15.270 -2.294 12.236 1.00 65.06 96 THR A O 1
ATOM 752 N N . PRO A 1 97 ? -14.584 -4.128 13.342 1.00 60.72 97 PRO A N 1
ATOM 753 C CA . PRO A 1 97 ? -13.603 -4.554 12.330 1.00 60.72 97 PRO A CA 1
ATOM 754 C C . PRO A 1 97 ? -14.210 -4.718 10.925 1.00 60.72 97 PRO A C 1
ATOM 756 O O . PRO A 1 97 ? -13.515 -4.616 9.914 1.00 60.72 97 PRO A O 1
ATOM 759 N N . ILE A 1 98 ? -15.528 -4.928 10.854 1.00 64.88 98 ILE A N 1
ATOM 760 C CA . ILE A 1 98 ? -16.305 -4.992 9.613 1.00 64.88 98 ILE A CA 1
ATOM 761 C C . ILE A 1 98 ? -16.341 -3.625 8.916 1.00 64.88 98 ILE A C 1
ATOM 763 O O . ILE A 1 98 ? -16.126 -3.553 7.708 1.00 64.88 98 ILE A O 1
ATOM 767 N N . ARG A 1 99 ? -16.550 -2.529 9.660 1.00 67.81 99 ARG A N 1
ATOM 768 C CA . ARG A 1 99 ? -16.546 -1.176 9.084 1.00 67.81 99 ARG A CA 1
ATOM 769 C C . ARG A 1 99 ? -15.146 -0.745 8.665 1.00 67.81 99 ARG A C 1
ATOM 771 O O . ARG A 1 99 ? -15.014 -0.167 7.592 1.00 67.81 99 ARG A O 1
ATOM 778 N N . SER A 1 100 ? -14.109 -1.110 9.419 1.00 65.88 100 SER A N 1
ATOM 779 C CA . SER A 1 100 ? -12.716 -0.863 9.017 1.00 65.88 100 SER A CA 1
ATOM 780 C C . SER A 1 100 ? -12.379 -1.560 7.696 1.00 65.88 100 SER A C 1
ATOM 782 O O . SER A 1 100 ? -11.796 -0.939 6.812 1.00 65.88 100 SER A O 1
ATOM 784 N N . LYS A 1 101 ? -12.818 -2.814 7.494 1.00 67.12 101 LYS A N 1
ATOM 785 C CA . LYS A 1 101 ? -12.678 -3.499 6.195 1.00 67.12 101 LYS A CA 1
ATOM 786 C C . LYS A 1 101 ? -13.377 -2.747 5.066 1.00 67.12 101 LYS A C 1
AT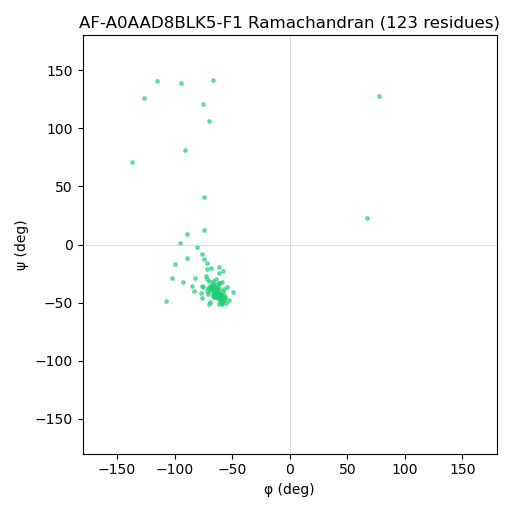OM 788 O O . LYS A 1 101 ? -12.779 -2.567 4.013 1.00 67.12 101 LYS A O 1
ATOM 793 N N . ILE A 1 102 ? -14.612 -2.296 5.282 1.00 74.94 102 ILE A N 1
ATOM 794 C CA . ILE A 1 102 ? -15.376 -1.545 4.274 1.00 74.94 102 ILE A CA 1
ATOM 795 C C . ILE A 1 102 ? -14.663 -0.233 3.914 1.00 74.94 102 ILE A C 1
ATOM 797 O O . ILE A 1 102 ? -14.554 0.095 2.737 1.00 74.94 102 ILE A O 1
ATOM 801 N N . ILE A 1 103 ? -14.131 0.490 4.903 1.00 71.06 103 ILE A N 1
ATOM 802 C CA . ILE A 1 103 ? -13.385 1.737 4.684 1.00 71.06 103 ILE A CA 1
ATOM 803 C C . ILE A 1 103 ? -12.093 1.465 3.909 1.00 71.06 103 ILE A C 1
ATOM 805 O O . ILE A 1 103 ? -11.803 2.171 2.952 1.00 71.06 103 ILE A O 1
ATOM 809 N N . ILE A 1 104 ? -11.351 0.409 4.252 1.00 70.12 104 ILE A N 1
ATOM 810 C CA . ILE A 1 104 ? -10.134 0.016 3.526 1.00 70.12 104 ILE A CA 1
ATOM 811 C C . ILE A 1 104 ? -10.456 -0.380 2.078 1.00 70.12 104 ILE A C 1
ATOM 813 O O . ILE A 1 104 ? -9.724 -0.003 1.167 1.00 70.12 104 ILE A O 1
ATOM 817 N N . VAL A 1 105 ? -11.562 -1.093 1.845 1.00 75.94 105 VAL A N 1
ATOM 818 C CA . VAL A 1 105 ? -12.031 -1.439 0.493 1.00 75.94 105 VAL A CA 1
ATOM 819 C C . VAL A 1 105 ? -12.433 -0.185 -0.284 1.00 75.94 105 VAL A C 1
ATOM 821 O O . VAL A 1 105 ? -12.056 -0.055 -1.445 1.00 75.94 105 VAL A O 1
ATOM 824 N N . MET A 1 106 ? -13.127 0.766 0.349 1.00 77.44 106 MET A N 1
ATOM 825 C CA . MET A 1 106 ? -13.465 2.048 -0.276 1.00 77.44 106 MET A CA 1
ATOM 826 C C . MET A 1 106 ? -12.221 2.875 -0.607 1.00 77.44 106 MET A C 1
ATOM 828 O O . MET A 1 106 ? -12.132 3.411 -1.704 1.00 77.44 106 MET A O 1
ATOM 832 N N . ILE A 1 107 ? -11.232 2.930 0.290 1.00 73.06 107 ILE A N 1
ATOM 833 C CA . ILE A 1 107 ? -9.943 3.588 0.037 1.00 73.06 107 ILE A CA 1
ATOM 834 C C . ILE A 1 107 ? -9.248 2.936 -1.161 1.00 73.06 107 ILE A C 1
ATOM 836 O O . ILE A 1 107 ? -8.750 3.645 -2.032 1.00 73.06 107 ILE A O 1
ATOM 840 N N . ASN A 1 108 ? -9.247 1.604 -1.238 1.00 69.06 108 ASN A N 1
ATOM 841 C CA . ASN A 1 108 ? -8.711 0.880 -2.389 1.00 69.06 108 ASN A CA 1
ATOM 842 C C . ASN A 1 108 ? -9.440 1.280 -3.682 1.00 69.06 108 ASN A C 1
ATOM 844 O O . ASN A 1 108 ? -8.799 1.713 -4.632 1.00 69.06 108 ASN A O 1
ATOM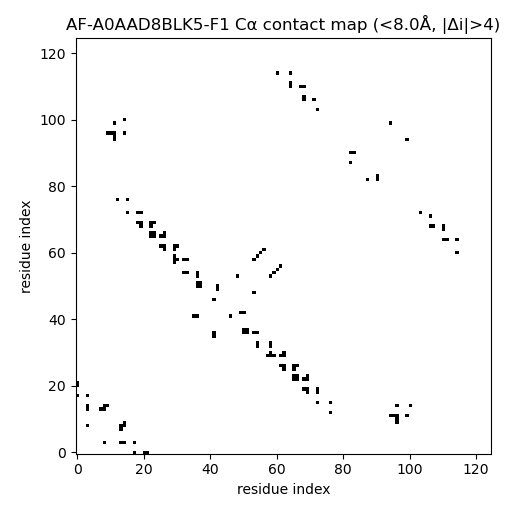 848 N N . ALA A 1 109 ? -10.775 1.230 -3.681 1.00 76.38 109 ALA A N 1
ATOM 849 C CA . ALA A 1 109 ? -11.601 1.560 -4.841 1.00 76.38 109 ALA A CA 1
ATOM 850 C C . ALA A 1 109 ? -11.424 3.016 -5.305 1.00 76.38 109 ALA A C 1
ATOM 852 O O . ALA A 1 109 ? -11.290 3.270 -6.500 1.00 76.38 109 ALA A O 1
ATOM 853 N N . MET A 1 110 ? -11.367 3.973 -4.374 1.00 75.62 110 MET A N 1
ATOM 854 C CA . MET A 1 110 ? -11.116 5.381 -4.694 1.00 75.62 110 MET A CA 1
ATOM 855 C C . MET A 1 110 ? -9.719 5.575 -5.288 1.00 75.62 110 MET A C 1
ATOM 857 O O . MET A 1 110 ? -9.585 6.281 -6.281 1.00 75.62 110 MET A O 1
ATOM 861 N N . ASN A 1 111 ? -8.690 4.913 -4.747 1.00 69.19 111 ASN A N 1
ATOM 862 C CA . ASN A 1 111 ? -7.345 4.976 -5.323 1.00 69.19 111 ASN A CA 1
ATOM 863 C C . ASN A 1 111 ? -7.272 4.299 -6.704 1.00 69.19 111 ASN A C 1
ATOM 865 O O . ASN A 1 111 ? -6.523 4.764 -7.559 1.00 69.19 111 ASN A O 1
ATOM 869 N N . SER A 1 112 ? -8.071 3.256 -6.957 1.00 69.50 112 SER A N 1
ATOM 870 C CA . SER A 1 112 ? -8.205 2.651 -8.289 1.00 69.50 112 SER A CA 1
ATOM 871 C C . SER A 1 112 ? -8.873 3.588 -9.297 1.00 69.50 112 SER A C 1
ATOM 873 O O . SER A 1 112 ? -8.478 3.596 -10.459 1.00 69.50 112 SER A O 1
ATOM 875 N N . LEU A 1 113 ? -9.830 4.422 -8.876 1.00 71.25 113 LEU A N 1
ATOM 876 C CA . LEU A 1 113 ? -10.398 5.457 -9.749 1.00 71.25 113 LEU A CA 1
ATOM 877 C C . LEU A 1 113 ? -9.371 6.536 -10.113 1.00 71.25 113 LEU A C 1
ATOM 879 O O . LEU A 1 113 ? -9.357 7.000 -11.249 1.00 71.25 113 LEU A O 1
ATOM 883 N N . THR A 1 114 ? -8.495 6.920 -9.181 1.00 67.44 114 THR A N 1
ATOM 884 C CA . THR A 1 114 ? -7.457 7.941 -9.417 1.00 67.44 114 THR A CA 1
ATOM 885 C C . THR A 1 114 ? -6.325 7.452 -10.324 1.00 67.44 114 THR A C 1
ATOM 887 O O . THR A 1 114 ? -5.601 8.269 -10.882 1.00 67.44 114 THR A O 1
ATOM 890 N N . LEU A 1 115 ? -6.190 6.140 -10.533 1.00 65.06 115 LEU A N 1
ATOM 891 C CA . LEU A 1 115 ? -5.267 5.588 -11.528 1.00 65.06 115 LEU A CA 1
ATOM 892 C C . LEU A 1 115 ? -5.698 5.939 -12.962 1.00 65.06 115 LEU A C 1
ATOM 894 O O . LEU A 1 115 ? -4.845 6.180 -13.807 1.00 65.06 115 LEU A O 1
ATOM 898 N N . ILE A 1 116 ? -7.004 6.032 -13.241 1.00 65.88 116 ILE A N 1
ATOM 899 C CA . ILE A 1 116 ? -7.551 6.327 -14.579 1.00 65.88 116 ILE A CA 1
ATOM 900 C C . ILE A 1 116 ? -6.993 7.640 -15.169 1.00 65.88 116 ILE A C 1
ATOM 902 O O . ILE A 1 116 ? -6.513 7.612 -16.305 1.00 65.88 116 ILE A O 1
ATOM 906 N N . PRO A 1 117 ? -7.004 8.782 -14.448 1.00 65.38 117 PRO A N 1
ATOM 907 C CA . PRO A 1 117 ? -6.425 10.014 -14.970 1.00 65.38 117 PRO A CA 1
ATOM 908 C C . PRO A 1 117 ? -4.903 9.933 -15.143 1.00 65.38 117 PRO A C 1
ATOM 910 O O . PRO A 1 117 ? -4.408 10.465 -16.131 1.00 65.38 117 PRO A O 1
ATOM 913 N N . GLU A 1 118 ? -4.174 9.230 -14.268 1.00 64.25 118 GLU A N 1
ATOM 914 C CA . GLU A 1 118 ? -2.715 9.049 -14.401 1.00 64.25 118 GLU A CA 1
ATOM 915 C C . GLU A 1 118 ? -2.343 8.224 -15.644 1.00 64.25 118 GLU A C 1
ATOM 917 O O . GLU A 1 118 ? -1.391 8.562 -16.347 1.00 64.25 118 GLU A O 1
ATOM 922 N N . TYR A 1 119 ? -3.135 7.195 -15.969 1.00 64.31 119 TYR A N 1
ATOM 923 C CA . TYR A 1 119 ? -3.011 6.482 -17.242 1.00 64.31 119 TYR A CA 1
ATOM 924 C C . TYR A 1 119 ? -3.295 7.409 -18.426 1.00 64.31 119 TYR A C 1
ATOM 926 O O . TYR A 1 119 ? -2.547 7.405 -19.399 1.00 64.31 119 TYR A O 1
ATOM 934 N N . SER A 1 120 ? -4.347 8.231 -18.354 1.00 63.03 120 SER A N 1
ATOM 935 C CA . SER A 1 120 ? -4.689 9.122 -19.467 1.00 63.03 120 SER A CA 1
ATOM 936 C C . SER A 1 120 ? -3.592 10.149 -19.754 1.00 63.03 120 SER A C 1
ATOM 938 O O . SER A 1 120 ? -3.249 10.342 -20.913 1.00 63.03 120 SER A O 1
ATOM 940 N N . THR A 1 121 ? -2.968 10.746 -18.734 1.00 67.06 121 THR A N 1
ATOM 941 C CA . THR A 1 121 ? -1.909 11.745 -18.933 1.00 67.06 121 THR A CA 1
ATOM 942 C C . THR A 1 121 ? -0.613 11.153 -19.478 1.00 67.06 121 THR A C 1
ATOM 944 O O . THR A 1 121 ? 0.066 11.836 -20.240 1.00 67.06 121 THR A O 1
ATOM 947 N N . MET A 1 122 ? -0.271 9.902 -19.146 1.00 62.97 122 MET A N 1
ATOM 948 C CA . MET A 1 122 ? 0.934 9.252 -19.684 1.00 62.97 122 MET A CA 1
ATOM 949 C C . MET A 1 122 ? 0.827 8.850 -21.160 1.00 62.97 122 MET A C 1
ATOM 951 O O . MET A 1 122 ? 1.852 8.793 -21.825 1.00 62.97 122 MET A O 1
ATOM 955 N N . TYR A 1 123 ? -0.377 8.581 -21.677 1.00 61.66 123 TYR A N 1
ATOM 956 C CA . TYR A 1 123 ? -0.572 8.197 -23.085 1.00 61.66 123 TYR A CA 1
ATOM 957 C C . TYR A 1 123 ? -1.040 9.347 -23.998 1.00 61.66 123 TYR A C 1
ATOM 959 O O . TYR A 1 123 ? -0.964 9.208 -25.216 1.00 61.66 123 TYR A O 1
ATOM 967 N N . LEU A 1 124 ? -1.550 10.457 -23.445 1.00 58.88 124 LEU A N 1
ATOM 968 C CA . LEU A 1 124 ? -2.003 11.638 -24.208 1.00 58.88 124 LEU A CA 1
ATOM 969 C C . LEU A 1 124 ? -0.957 12.762 -24.338 1.00 58.88 124 LEU A C 1
ATOM 971 O O . LEU A 1 124 ? -1.282 13.791 -24.933 1.00 58.88 124 LEU A O 1
ATOM 975 N N . THR A 1 125 ? 0.257 12.592 -23.804 1.00 49.00 125 THR A N 1
ATOM 976 C CA . THR A 1 125 ? 1.373 13.552 -23.943 1.00 49.00 125 THR A CA 1
ATOM 977 C C . THR A 1 125 ? 2.454 12.972 -24.841 1.00 49.00 125 THR A C 1
ATOM 979 O O . THR A 1 125 ? 2.980 13.730 -25.684 1.00 49.00 125 THR A O 1
#

Foldseek 3Di:
DVVLVVVDLQALVSVLVVLLVVLVVQLVVLVVLVCVLPDPVVVVVPDPDNSVVVSVVPRVLSNVLSVQLNVVSVVVVVVLVVCCVVPVPVSVVPDGSVVSVVVSVVSSVVSVVVVVVVVVVVVVD

InterPro domains:
  IPR000276 G protein-coupled receptor, rhodopsin-like [PS00237] (69-85)
  IPR017452 GPCR, rhodopsin-like, 7TM [PS50262] (1-125)

Nearest PDB structures (foldseek):
  7aue-assembly1_R  TM=8.159E-01  e=3.778E-01  Homo sapiens
  7xbx-assembly1_R  TM=7.673E-01  e=3.173E-01  Homo sapiens
  8xml-assembly1_R  TM=7.652E-01  e=4.766E-01  Escherichia coli
  7wu9-assembly1_R  TM=6.624E-01  e=2.889E+00  Homo sapiens

Mean predicted aligned error: 9.91 Å